Protein AF-A0A530GDZ5-F1 (afdb_monomer_lite)

Sequence (62 aa):
RLTARGKTFPEKFTAELGGLKGGTIKFHVTGKVLRSRYGMDVGTPLYSNVVNFDMTLTGKRG

Radius of gyration: 15.42 Å; chains: 1; bounding box: 30×24×40 Å

pLDDT: mean 90.77, std 9.46, range [60.88, 98.06]

Structure (mmCIF, N/CA/C/O backbone):
data_AF-A0A530GDZ5-F1
#
_entry.id   AF-A0A530GDZ5-F1
#
loop_
_atom_site.group_PDB
_atom_site.id
_atom_site.type_symbol
_atom_site.label_atom_id
_atom_site.label_alt_id
_atom_site.label_comp_id
_atom_site.label_asym_id
_atom_site.label_entity_id
_atom_site.label_seq_id
_atom_site.pdbx_PDB_ins_code
_atom_site.Cartn_x
_atom_site.Cartn_y
_atom_site.Cartn_z
_atom_site.occupancy
_atom_site.B_iso_or_equiv
_atom_site.auth_seq_id
_atom_site.auth_comp_id
_atom_site.auth_asym_id
_atom_site.auth_atom_id
_atom_site.pdbx_PDB_model_num
ATOM 1 N N . ARG A 1 1 ? 3.605 -7.214 1.257 1.00 91.31 1 ARG A N 1
ATOM 2 C CA . ARG A 1 1 ? 4.339 -7.373 -0.027 1.00 91.31 1 ARG A CA 1
ATOM 3 C C . ARG A 1 1 ? 3.408 -6.901 -1.128 1.00 91.31 1 ARG A C 1
ATOM 5 O O . ARG A 1 1 ? 2.222 -7.179 -1.011 1.00 91.31 1 ARG A O 1
ATOM 12 N N . LEU A 1 2 ? 3.913 -6.189 -2.130 1.00 94.94 2 LEU A N 1
ATOM 13 C CA . LEU A 1 2 ? 3.126 -5.776 -3.291 1.00 94.94 2 LEU A CA 1
ATOM 14 C C . LEU A 1 2 ? 3.568 -6.606 -4.496 1.00 94.94 2 LEU A C 1
ATOM 16 O O . LEU A 1 2 ? 4.768 -6.777 -4.719 1.00 94.94 2 LEU A O 1
ATOM 20 N N . THR A 1 3 ? 2.597 -7.121 -5.246 1.00 96.31 3 THR A N 1
ATOM 21 C CA . THR A 1 3 ? 2.826 -7.877 -6.477 1.00 96.31 3 THR A CA 1
ATOM 22 C C . THR A 1 3 ? 2.164 -7.154 -7.636 1.00 96.31 3 THR A C 1
ATOM 24 O O . THR A 1 3 ? 0.972 -6.866 -7.584 1.00 96.31 3 THR A O 1
ATOM 27 N N . ALA A 1 4 ? 2.927 -6.882 -8.690 1.00 94.19 4 ALA A N 1
ATOM 28 C CA . ALA A 1 4 ? 2.398 -6.330 -9.930 1.00 94.19 4 ALA A CA 1
ATOM 29 C C . ALA A 1 4 ? 3.225 -6.822 -11.125 1.00 94.19 4 ALA A C 1
ATOM 31 O O . ALA A 1 4 ? 4.442 -6.980 -11.021 1.00 94.19 4 ALA A O 1
ATOM 32 N N . ARG A 1 5 ? 2.557 -7.115 -12.252 1.00 93.62 5 ARG A N 1
ATOM 33 C CA . ARG A 1 5 ? 3.158 -7.753 -13.446 1.00 93.62 5 ARG A CA 1
ATOM 34 C C . ARG A 1 5 ? 4.063 -8.956 -13.114 1.00 93.62 5 ARG A C 1
ATOM 36 O O . ARG A 1 5 ? 5.163 -9.078 -13.640 1.00 93.62 5 ARG A O 1
ATOM 43 N N . GLY A 1 6 ? 3.631 -9.811 -12.186 1.00 96.25 6 GLY A N 1
ATOM 44 C CA . GLY A 1 6 ? 4.393 -10.994 -11.759 1.00 96.25 6 GLY A CA 1
ATOM 45 C C . GLY A 1 6 ? 5.640 -10.707 -10.909 1.00 96.25 6 GLY A C 1
ATOM 46 O O . GLY A 1 6 ? 6.292 -11.644 -10.459 1.00 96.25 6 GLY A O 1
ATOM 47 N N . LYS A 1 7 ? 5.972 -9.440 -10.631 1.00 95.12 7 LYS A N 1
ATOM 48 C CA . LYS A 1 7 ? 7.089 -9.055 -9.759 1.00 95.12 7 LYS A CA 1
ATOM 49 C C . LYS A 1 7 ? 6.580 -8.734 -8.362 1.00 95.12 7 LYS A C 1
ATOM 51 O O . LYS A 1 7 ? 5.588 -8.024 -8.220 1.00 95.12 7 LYS A O 1
ATOM 56 N N . THR A 1 8 ? 7.270 -9.233 -7.339 1.00 96.88 8 THR A N 1
ATOM 57 C CA . THR A 1 8 ? 6.881 -9.049 -5.935 1.00 96.88 8 THR A CA 1
ATOM 58 C C . THR A 1 8 ? 8.000 -8.396 -5.145 1.00 96.88 8 THR A C 1
ATOM 60 O O . THR A 1 8 ? 9.074 -8.980 -5.019 1.00 96.88 8 THR A O 1
ATOM 63 N N . PHE A 1 9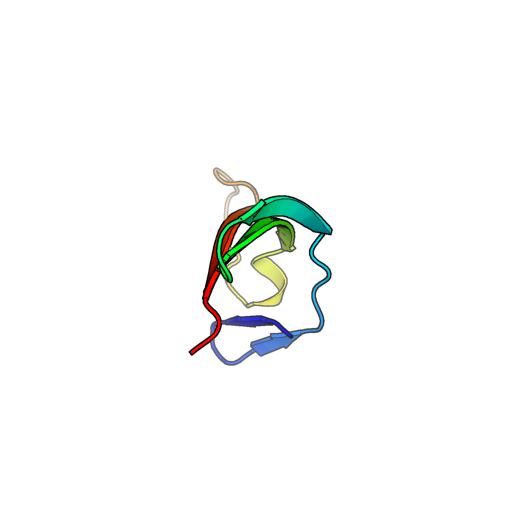 ? 7.716 -7.253 -4.523 1.00 95.50 9 PHE A N 1
ATOM 64 C CA . PHE A 1 9 ? 8.668 -6.555 -3.660 1.00 95.50 9 PHE A CA 1
ATOM 65 C C . PHE A 1 9 ? 8.069 -6.244 -2.279 1.00 95.50 9 PHE A C 1
ATOM 67 O O . PHE A 1 9 ? 6.842 -6.184 -2.109 1.00 95.50 9 PHE A O 1
ATOM 74 N N . PRO A 1 10 ? 8.916 -6.095 -1.245 1.00 96.19 10 PRO A N 1
ATOM 75 C CA . PRO A 1 10 ? 8.487 -5.490 0.005 1.00 96.19 10 PRO A CA 1
ATOM 76 C C . PRO A 1 10 ? 8.214 -3.999 -0.228 1.00 96.19 10 PRO A C 1
ATOM 78 O O . PRO A 1 10 ? 9.064 -3.278 -0.736 1.00 96.19 10 PRO A O 1
ATOM 81 N N . GLU A 1 11 ? 7.030 -3.544 0.170 1.00 95.75 11 GLU A N 1
ATOM 82 C CA . GLU A 1 11 ? 6.649 -2.131 0.170 1.00 95.75 11 GLU A CA 1
ATOM 83 C C . GLU A 1 11 ? 6.203 -1.756 1.578 1.00 95.75 11 GLU A C 1
ATOM 85 O O . GLU A 1 11 ? 5.653 -2.598 2.299 1.00 95.75 11 GLU A O 1
ATOM 90 N N . LYS A 1 12 ? 6.450 -0.503 1.959 1.00 95.50 12 LYS A N 1
ATOM 91 C CA . LYS A 1 12 ? 6.013 0.061 3.236 1.00 95.50 12 LYS A CA 1
ATOM 92 C C . LYS A 1 12 ? 4.878 1.043 2.979 1.00 95.50 12 LYS A C 1
ATOM 94 O O . LYS A 1 12 ? 4.984 1.895 2.101 1.00 95.50 12 LYS A O 1
ATOM 99 N N . PHE A 1 13 ? 3.826 0.915 3.771 1.00 96.38 13 PHE A N 1
ATOM 100 C CA . PHE A 1 13 ? 2.682 1.815 3.773 1.00 96.38 13 PHE A CA 1
ATOM 101 C C . PHE A 1 13 ? 2.529 2.397 5.172 1.00 96.38 13 PHE A C 1
ATOM 103 O O . PHE A 1 13 ? 2.813 1.714 6.160 1.00 96.38 13 PHE A O 1
ATOM 110 N N . THR A 1 14 ? 2.081 3.642 5.243 1.00 97.50 14 THR A N 1
ATOM 111 C CA . THR A 1 14 ? 1.673 4.278 6.493 1.00 97.50 14 THR A CA 1
ATOM 112 C C . THR A 1 14 ? 0.195 3.999 6.692 1.00 97.50 14 THR A C 1
ATOM 114 O O . THR A 1 14 ? -0.589 4.185 5.765 1.00 97.50 14 THR A O 1
ATOM 117 N N . ALA A 1 15 ? -0.181 3.534 7.879 1.00 97.12 15 ALA A N 1
ATOM 118 C CA . ALA A 1 15 ? -1.570 3.310 8.249 1.00 97.12 15 ALA A CA 1
ATOM 119 C C . ALA A 1 15 ? -1.924 4.207 9.433 1.00 97.12 15 ALA A C 1
ATOM 121 O O . ALA A 1 15 ? -1.309 4.116 10.494 1.00 97.12 15 ALA A O 1
ATOM 122 N N . GLU A 1 16 ? -2.930 5.046 9.244 1.00 97.88 16 GLU A N 1
ATOM 123 C CA . GLU A 1 16 ? -3.460 5.946 10.258 1.00 97.88 16 GLU A CA 1
ATOM 124 C C . GLU A 1 16 ? -4.841 5.453 10.690 1.00 97.88 16 GLU A C 1
ATOM 126 O O . GLU A 1 16 ? -5.682 5.091 9.860 1.00 97.88 16 GLU A O 1
ATOM 131 N N . LEU A 1 17 ? -5.082 5.398 12.002 1.00 96.50 17 LEU A N 1
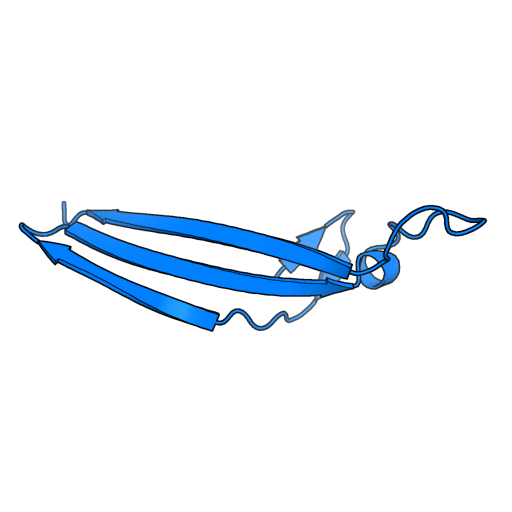ATOM 132 C CA . LEU A 1 17 ? -6.387 5.023 12.537 1.00 96.50 17 LEU A CA 1
ATOM 133 C C . LEU A 1 17 ? -7.385 6.148 12.243 1.00 96.50 17 LEU A C 1
ATOM 135 O O . LEU A 1 17 ? -7.347 7.203 12.866 1.00 96.50 17 LEU A O 1
ATOM 139 N N . GLY A 1 18 ? -8.303 5.896 11.312 1.00 94.50 18 GLY A N 1
ATOM 140 C CA . GLY A 1 18 ? -9.362 6.834 10.942 1.00 94.50 18 GLY A CA 1
ATOM 141 C C . GLY A 1 18 ? -10.588 6.761 11.854 1.00 94.50 18 GLY A C 1
ATOM 142 O O . GLY A 1 18 ? -11.421 7.662 11.832 1.00 94.50 18 GLY A O 1
ATOM 143 N N . GLY A 1 19 ? -10.732 5.690 12.640 1.00 94.69 19 GLY A N 1
ATOM 144 C CA . GLY A 1 19 ? -11.768 5.596 13.664 1.00 94.69 19 GLY A CA 1
ATOM 145 C C . GLY A 1 19 ? -12.079 4.174 14.117 1.00 94.69 19 GLY A C 1
ATOM 146 O O . GLY A 1 19 ? -11.777 3.193 13.436 1.00 94.69 19 GLY A O 1
ATOM 147 N N . LEU A 1 20 ? -12.731 4.082 15.274 1.00 94.62 20 LEU A N 1
ATOM 148 C CA . LEU A 1 20 ? -13.217 2.840 15.864 1.00 94.62 20 LEU A CA 1
ATOM 149 C C . LEU A 1 20 ? -14.641 3.068 16.387 1.00 94.62 20 LEU A C 1
ATOM 151 O O . LEU A 1 20 ? -14.851 3.921 17.247 1.00 94.62 20 LEU A O 1
ATOM 155 N N . LYS A 1 21 ? -15.630 2.332 15.869 1.00 92.50 21 LYS A N 1
ATOM 156 C CA . LYS A 1 21 ? -17.029 2.444 16.314 1.00 92.50 21 LYS A CA 1
ATOM 157 C C . LYS A 1 21 ? -17.805 1.156 16.069 1.00 92.50 21 LYS A C 1
ATOM 159 O O . LYS A 1 21 ? -17.780 0.624 14.966 1.00 92.50 21 LYS A O 1
ATOM 164 N N . GLY A 1 22 ? -18.545 0.687 17.077 1.00 87.62 22 GLY A N 1
ATOM 165 C CA . GLY A 1 22 ? -19.552 -0.374 16.918 1.00 87.62 22 GLY A CA 1
ATOM 166 C C . GLY A 1 22 ? -19.020 -1.650 16.257 1.00 87.62 22 GLY A C 1
ATOM 167 O O . GLY A 1 22 ? -19.611 -2.137 15.300 1.00 87.62 22 GLY A O 1
ATOM 168 N N . GLY A 1 23 ? -17.853 -2.135 16.696 1.00 92.31 23 GLY A N 1
ATOM 169 C CA . GLY A 1 23 ? -17.206 -3.317 16.111 1.00 92.31 23 GLY A CA 1
ATOM 170 C C . GLY A 1 23 ? -16.574 -3.088 14.734 1.00 92.31 23 GLY A C 1
ATOM 171 O O . GLY A 1 23 ? -16.063 -4.032 14.141 1.00 92.31 23 GLY A O 1
ATOM 172 N N . THR A 1 24 ? -16.582 -1.856 14.227 1.00 95.56 24 THR A N 1
ATOM 173 C CA . THR A 1 24 ? -15.945 -1.462 12.968 1.00 95.56 24 THR A CA 1
ATOM 174 C C . THR A 1 24 ? -14.688 -0.644 13.249 1.00 95.56 24 THR A C 1
ATOM 176 O O . THR A 1 24 ? -14.704 0.248 14.100 1.00 95.56 24 THR A O 1
ATOM 179 N N . ILE A 1 25 ? -13.610 -0.928 12.524 1.00 96.75 25 ILE A N 1
ATOM 180 C CA . ILE A 1 25 ? -12.34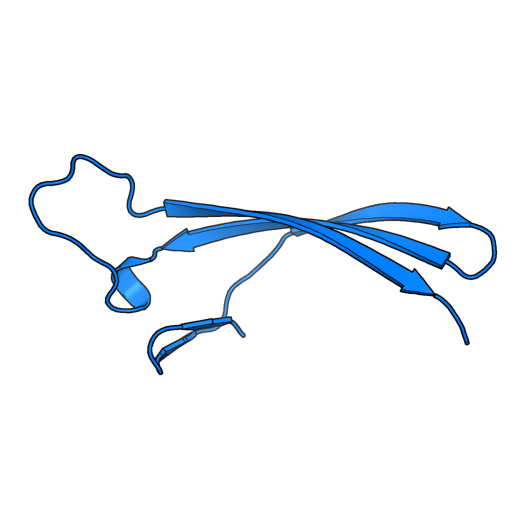8 -0.186 12.552 1.00 96.75 25 ILE A CA 1
ATOM 181 C C . ILE A 1 25 ? -12.038 0.352 11.155 1.00 96.75 25 ILE A C 1
ATOM 183 O O . ILE A 1 25 ? -12.195 -0.366 10.167 1.00 96.75 25 ILE A O 1
ATOM 187 N N . LYS A 1 26 ? -11.619 1.614 11.067 1.00 97.50 26 LYS A N 1
ATOM 188 C CA . LYS A 1 26 ? -11.272 2.287 9.813 1.00 97.50 26 LYS A CA 1
ATOM 189 C C . LYS A 1 26 ? -9.810 2.713 9.840 1.00 97.50 26 LYS A C 1
ATOM 191 O O . LYS A 1 26 ? -9.371 3.333 10.806 1.00 97.50 26 LYS A O 1
ATOM 196 N N . PHE A 1 27 ? -9.096 2.456 8.754 1.00 98.06 27 PHE A N 1
ATOM 197 C CA . PHE A 1 27 ? -7.735 2.924 8.529 1.00 98.06 27 PHE A CA 1
ATOM 198 C C . PHE A 1 27 ? -7.653 3.734 7.239 1.00 98.06 27 PHE A C 1
ATOM 200 O O . PHE A 1 27 ? -8.235 3.348 6.221 1.00 98.06 27 PHE A O 1
ATOM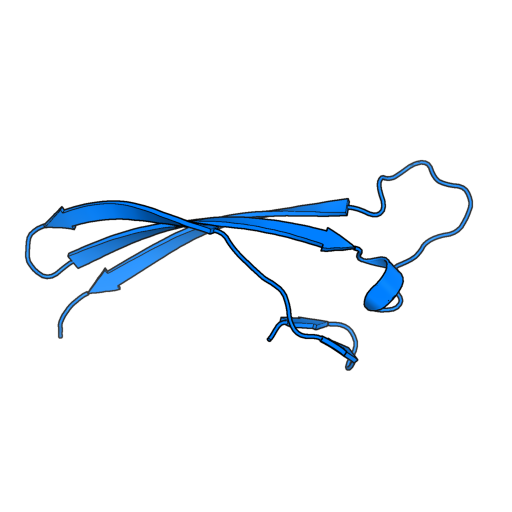 207 N N . HIS A 1 28 ? -6.909 4.836 7.279 1.00 98.00 28 HIS A N 1
ATOM 208 C CA . HIS A 1 28 ? -6.421 5.518 6.085 1.00 98.00 28 HIS A CA 1
ATOM 209 C C . HIS A 1 28 ? -4.998 5.040 5.819 1.00 98.00 28 HIS A C 1
ATOM 211 O O . HIS A 1 28 ? -4.149 5.089 6.706 1.00 98.00 28 HIS A O 1
ATOM 217 N N . VAL A 1 29 ? -4.757 4.487 4.636 1.00 97.44 29 VAL A N 1
ATOM 218 C CA . VAL A 1 29 ? -3.484 3.861 4.287 1.00 97.44 29 VAL A CA 1
ATOM 219 C C . VAL A 1 29 ? -2.897 4.568 3.082 1.00 97.44 29 VAL A C 1
ATOM 221 O O . VAL A 1 29 ? -3.503 4.586 2.010 1.00 97.44 29 VAL A O 1
ATOM 224 N N . THR A 1 30 ? -1.695 5.109 3.252 1.00 98.00 30 THR A N 1
ATOM 225 C CA . THR A 1 30 ? -0.972 5.822 2.201 1.00 98.00 30 THR A CA 1
ATOM 226 C C . THR A 1 30 ? 0.379 5.184 1.910 1.00 98.00 30 THR A C 1
ATOM 228 O O . THR A 1 30 ? 0.987 4.514 2.750 1.00 98.00 30 THR A O 1
ATOM 231 N N . GLY A 1 31 ? 0.871 5.361 0.688 1.00 96.31 31 GLY A N 1
ATOM 232 C CA . GLY A 1 31 ? 2.196 4.882 0.310 1.00 96.31 31 GLY A CA 1
ATOM 233 C C . GLY A 1 31 ? 2.635 5.387 -1.051 1.00 96.31 31 GLY A C 1
ATOM 234 O O . GLY A 1 31 ? 1.818 5.719 -1.905 1.00 96.31 31 GLY A O 1
ATOM 235 N N . LYS A 1 32 ? 3.949 5.434 -1.259 1.00 95.19 32 LYS A N 1
ATOM 236 C CA . LYS A 1 32 ? 4.555 5.820 -2.535 1.00 95.19 32 LYS A CA 1
ATOM 237 C C . LYS A 1 32 ? 5.379 4.663 -3.068 1.00 95.19 32 LYS A C 1
ATOM 239 O O . LYS A 1 32 ? 6.261 4.163 -2.373 1.00 95.19 32 LYS A O 1
ATOM 244 N N . VAL A 1 33 ? 5.106 4.257 -4.302 1.00 93.94 33 VAL A N 1
ATOM 245 C CA . VAL A 1 33 ? 5.744 3.095 -4.930 1.00 93.94 33 VAL A CA 1
ATOM 246 C C . VAL A 1 33 ? 6.316 3.476 -6.288 1.00 93.94 33 VAL A C 1
ATOM 248 O O . VAL A 1 33 ? 5.656 4.135 -7.086 1.00 93.94 33 VAL A O 1
ATOM 251 N N . LEU A 1 34 ? 7.537 3.021 -6.574 1.00 91.75 34 LEU A N 1
ATOM 252 C CA . LEU A 1 34 ? 8.140 3.166 -7.898 1.00 91.75 34 LEU A CA 1
ATOM 253 C C . LEU A 1 34 ? 7.608 2.088 -8.843 1.00 91.75 34 LEU A C 1
ATOM 255 O O . LEU A 1 34 ? 7.918 0.905 -8.684 1.00 91.75 34 LEU A O 1
ATOM 259 N N . ARG A 1 35 ? 6.850 2.493 -9.863 1.00 90.00 35 ARG A N 1
ATOM 260 C CA . ARG A 1 35 ? 6.269 1.566 -10.851 1.00 90.00 35 ARG A CA 1
ATOM 261 C C . ARG A 1 35 ? 7.323 0.903 -11.747 1.00 90.00 35 ARG A C 1
ATOM 263 O O . ARG A 1 35 ? 7.121 -0.212 -12.227 1.00 90.00 35 ARG A O 1
ATOM 270 N N . SER A 1 36 ? 8.480 1.542 -11.917 1.00 90.31 36 SER A N 1
ATOM 271 C CA . SER A 1 36 ? 9.611 1.007 -12.686 1.00 90.31 36 SER A CA 1
ATOM 272 C C . SER A 1 36 ? 10.126 -0.321 -12.116 1.00 90.31 36 SER A C 1
ATOM 274 O O . SER A 1 36 ? 10.421 -1.238 -12.885 1.00 90.31 36 SER A O 1
ATOM 276 N N . ARG A 1 37 ? 10.106 -0.506 -10.783 1.00 91.50 37 ARG A N 1
ATOM 277 C CA . ARG A 1 37 ? 10.452 -1.792 -10.136 1.00 91.50 37 ARG A CA 1
ATOM 278 C C . ARG A 1 37 ? 9.591 -2.948 -10.645 1.00 91.50 37 ARG A C 1
ATOM 280 O O . ARG A 1 37 ? 10.067 -4.071 -10.789 1.00 91.50 37 ARG A O 1
ATOM 287 N N . TYR A 1 38 ? 8.345 -2.656 -11.000 1.00 92.44 38 TYR A N 1
ATOM 288 C CA . TYR A 1 38 ? 7.375 -3.624 -11.504 1.00 92.44 38 TYR A CA 1
ATOM 289 C C . TYR A 1 38 ? 7.385 -3.747 -13.037 1.00 92.44 38 TYR A C 1
ATOM 291 O O . TYR A 1 38 ? 6.528 -4.414 -13.609 1.00 92.44 38 TYR A O 1
ATOM 299 N N . GLY A 1 39 ? 8.363 -3.147 -13.728 1.00 88.62 39 GLY A N 1
ATOM 300 C CA . GLY A 1 39 ? 8.422 -3.157 -15.193 1.00 88.62 39 GLY A CA 1
ATOM 301 C C . GLY A 1 39 ? 7.268 -2.384 -15.835 1.00 88.62 39 GLY A C 1
ATOM 302 O O . GLY A 1 39 ? 6.756 -2.805 -16.870 1.00 88.62 39 GLY A O 1
ATOM 303 N N . MET A 1 40 ? 6.824 -1.311 -15.179 1.00 88.06 40 MET A N 1
ATOM 304 C CA . MET A 1 40 ? 5.823 -0.369 -15.692 1.00 88.06 40 MET A CA 1
ATOM 305 C C . MET A 1 40 ? 6.457 0.979 -16.063 1.00 88.06 40 MET A C 1
ATOM 307 O O . MET A 1 40 ? 5.787 2.009 -16.027 1.00 88.06 40 MET A O 1
ATOM 311 N N . ASP A 1 41 ? 7.761 0.988 -16.341 1.00 83.06 41 ASP A N 1
ATOM 312 C CA . ASP A 1 41 ? 8.397 2.169 -16.911 1.00 83.06 41 ASP A CA 1
ATOM 313 C C . ASP A 1 41 ? 7.921 2.331 -18.359 1.00 83.06 41 ASP A C 1
ATOM 315 O O . ASP A 1 41 ? 7.774 1.345 -19.086 1.00 83.06 41 ASP A O 1
ATOM 319 N N . VAL A 1 42 ? 7.648 3.564 -18.760 1.00 67.81 42 VAL A N 1
ATOM 320 C CA . VAL A 1 42 ? 7.307 3.932 -20.137 1.00 67.81 42 VAL A CA 1
ATOM 321 C C . VAL A 1 42 ? 8.348 4.954 -20.572 1.00 67.81 42 VAL A C 1
ATOM 323 O O . VAL A 1 42 ? 8.709 5.820 -19.778 1.00 67.81 42 VAL A O 1
ATOM 326 N N . GLY A 1 43 ? 8.880 4.824 -21.791 1.00 69.62 43 GLY A N 1
ATOM 327 C CA . GLY A 1 43 ? 9.855 5.779 -22.340 1.00 69.62 43 GLY A CA 1
ATOM 328 C C . GLY A 1 43 ? 9.348 7.234 -22.329 1.00 69.62 43 GLY A C 1
ATOM 329 O O . GLY A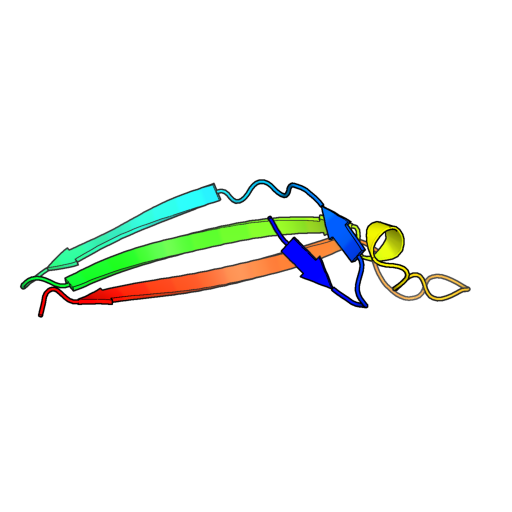 1 43 ? 8.203 7.480 -21.972 1.00 69.62 43 GLY A O 1
ATOM 330 N N . THR A 1 44 ? 10.213 8.184 -22.711 1.00 60.88 44 THR A N 1
ATOM 331 C CA . THR A 1 44 ? 10.026 9.659 -22.727 1.00 60.88 44 THR A CA 1
ATOM 332 C C . THR A 1 44 ? 9.031 10.194 -21.673 1.00 60.88 44 THR A C 1
ATOM 334 O O . THR A 1 44 ? 7.822 10.217 -21.912 1.00 60.88 44 THR A O 1
ATOM 337 N N . PRO A 1 45 ? 9.495 10.638 -20.489 1.00 63.00 45 PRO A N 1
ATOM 338 C CA . PRO A 1 45 ? 8.621 10.799 -19.334 1.00 63.00 45 PRO A CA 1
ATOM 339 C C . PRO A 1 45 ? 7.701 12.020 -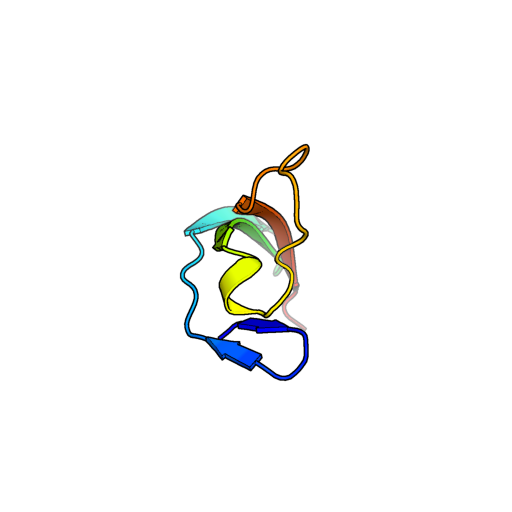19.471 1.00 63.00 45 PRO A C 1
ATOM 341 O O . PRO A 1 45 ? 8.088 13.144 -19.177 1.00 63.00 45 PRO A O 1
ATOM 344 N N . LEU A 1 46 ? 6.443 11.779 -19.840 1.00 64.50 46 LEU A N 1
ATOM 345 C CA . LEU A 1 46 ? 5.319 12.679 -19.540 1.00 64.50 46 LEU A CA 1
ATOM 346 C C . LEU A 1 46 ? 4.696 12.380 -18.161 1.00 64.50 46 LEU A C 1
ATOM 348 O O . LEU A 1 46 ? 3.894 13.165 -17.663 1.00 64.50 46 LEU A O 1
ATOM 352 N N . TYR A 1 47 ? 5.069 11.262 -17.519 1.00 65.62 47 TYR A N 1
ATOM 353 C CA . TYR A 1 47 ? 4.452 10.771 -16.282 1.00 65.62 47 TYR A CA 1
ATOM 354 C C . TYR A 1 47 ? 5.478 10.452 -15.192 1.00 65.62 47 TYR A C 1
ATOM 356 O O . TYR A 1 47 ? 6.530 9.873 -15.460 1.00 65.62 47 TYR A O 1
ATOM 364 N N . SER A 1 48 ? 5.123 10.757 -13.940 1.00 77.69 48 SER A N 1
ATOM 365 C CA . SER A 1 48 ? 5.904 10.355 -12.766 1.00 77.69 48 SER A CA 1
ATOM 366 C C . SER A 1 48 ? 5.972 8.831 -12.636 1.00 77.69 48 SER A C 1
ATOM 368 O O . SER A 1 48 ? 4.974 8.128 -12.798 1.00 77.69 48 SER A O 1
ATOM 370 N N . ASN A 1 49 ? 7.149 8.319 -12.273 1.00 84.81 49 ASN A N 1
ATOM 371 C CA . ASN A 1 49 ? 7.337 6.911 -11.918 1.00 84.81 49 ASN A CA 1
ATOM 372 C C . ASN A 1 49 ? 6.875 6.575 -10.492 1.00 84.81 49 ASN A C 1
ATOM 374 O O . ASN A 1 49 ? 6.912 5.406 -10.099 1.00 84.81 49 ASN A O 1
ATOM 378 N N . VAL A 1 50 ? 6.416 7.575 -9.737 1.00 89.31 50 VAL A N 1
ATOM 379 C CA . VAL A 1 50 ? 5.828 7.404 -8.409 1.00 89.31 50 VAL A CA 1
ATOM 380 C C . VAL A 1 50 ? 4.321 7.212 -8.532 1.00 89.31 50 VAL A C 1
ATOM 382 O O . VAL A 1 50 ? 3.608 8.082 -9.026 1.00 89.31 50 VAL A O 1
ATOM 385 N N . VAL A 1 51 ? 3.839 6.089 -8.016 1.00 91.50 51 VAL A N 1
ATOM 386 C CA . VAL A 1 51 ? 2.419 5.822 -7.793 1.00 91.50 51 VAL A CA 1
ATOM 387 C C . VAL A 1 51 ? 2.102 6.145 -6.340 1.00 91.50 51 VAL A C 1
ATOM 389 O O . VAL A 1 51 ? 2.741 5.605 -5.433 1.00 91.50 51 VAL A O 1
ATOM 392 N N . ASN A 1 52 ? 1.121 7.021 -6.129 1.00 94.12 52 ASN A N 1
ATOM 393 C CA . ASN A 1 52 ? 0.581 7.317 -4.808 1.00 94.12 52 ASN A CA 1
ATOM 394 C C . ASN A 1 52 ? -0.597 6.379 -4.541 1.00 94.12 52 ASN A C 1
ATOM 396 O O . ASN A 1 52 ? -1.590 6.398 -5.264 1.00 94.12 52 ASN A O 1
ATOM 400 N N . PHE A 1 53 ? -0.471 5.563 -3.506 1.00 95.69 53 PHE A N 1
ATOM 401 C CA . PHE A 1 53 ? -1.572 4.805 -2.941 1.00 95.69 53 PHE A CA 1
ATOM 402 C C . PHE A 1 53 ? -2.243 5.667 -1.879 1.00 95.69 53 PHE A C 1
ATOM 404 O O . PHE A 1 53 ? -1.571 6.135 -0.960 1.00 95.69 53 PHE A O 1
ATOM 411 N N . ASP A 1 54 ? -3.551 5.846 -2.016 1.00 96.81 54 ASP A N 1
ATOM 412 C CA . ASP A 1 54 ? -4.431 6.495 -1.050 1.00 96.81 54 ASP A CA 1
ATOM 413 C C . ASP A 1 54 ? -5.662 5.596 -0.904 1.00 96.81 54 ASP A C 1
ATOM 415 O O . ASP A 1 54 ? -6.444 5.426 -1.842 1.00 96.81 54 ASP A O 1
ATOM 419 N N . MET A 1 55 ? -5.748 4.893 0.222 1.00 96.88 55 MET A N 1
ATOM 420 C CA . MET A 1 55 ? -6.712 3.820 0.431 1.00 96.88 55 MET A CA 1
ATOM 421 C C . MET A 1 55 ? -7.448 4.012 1.750 1.00 96.88 55 MET A C 1
ATOM 423 O O . MET A 1 55 ? -6.863 4.354 2.773 1.00 96.88 55 MET A O 1
ATOM 427 N N . THR A 1 56 ? -8.740 3.698 1.749 1.00 97.12 56 THR A N 1
ATOM 428 C CA . THR A 1 56 ? -9.538 3.571 2.970 1.00 97.12 56 THR A CA 1
ATOM 429 C C . THR A 1 56 ? -9.868 2.103 3.195 1.00 97.12 56 THR A C 1
ATOM 431 O O . THR A 1 56 ? -10.533 1.485 2.365 1.00 97.12 56 THR A O 1
ATOM 434 N N . LEU A 1 57 ? -9.420 1.546 4.319 1.00 95.44 57 LEU A N 1
ATOM 435 C CA . LEU A 1 57 ? -9.719 0.175 4.723 1.00 95.44 57 LEU A CA 1
ATOM 436 C C . LEU A 1 57 ? -10.696 0.194 5.894 1.00 95.44 57 LEU A C 1
ATOM 438 O O . LEU A 1 57 ? -10.484 0.908 6.872 1.00 95.44 57 LEU A O 1
ATOM 442 N N . THR A 1 58 ? -11.733 -0.633 5.817 1.00 96.38 58 THR A N 1
ATOM 443 C CA . THR A 1 58 ? -12.727 -0.789 6.882 1.00 96.38 58 THR A CA 1
ATOM 444 C C . THR A 1 58 ? -12.845 -2.265 7.233 1.00 96.38 58 THR A C 1
ATOM 446 O O . THR A 1 58 ? -13.183 -3.079 6.378 1.00 96.38 58 THR A O 1
ATOM 449 N N . GLY A 1 59 ? -12.565 -2.615 8.486 1.00 95.00 59 GLY A N 1
ATOM 450 C CA . GLY A 1 59 ? -12.783 -3.952 9.034 1.00 95.00 59 GLY A CA 1
ATOM 451 C C . GLY A 1 59 ? -14.007 -3.963 9.942 1.00 95.00 59 GLY A C 1
ATOM 452 O O . GLY A 1 59 ? -14.196 -3.033 10.722 1.00 95.00 59 GLY A O 1
ATOM 453 N N . LYS A 1 60 ? -14.825 -5.014 9.872 1.00 95.00 60 LYS A N 1
ATOM 454 C CA . LYS A 1 60 ? -15.977 -5.222 10.758 1.00 95.00 60 LYS A CA 1
ATOM 455 C C . LYS A 1 60 ? -15.804 -6.537 11.513 1.00 95.00 60 LYS A C 1
ATOM 457 O O . LYS A 1 60 ? -15.488 -7.553 10.902 1.00 95.00 60 LYS A O 1
ATOM 462 N N . ARG A 1 61 ? -16.012 -6.511 12.830 1.00 87.25 61 ARG A N 1
ATOM 463 C CA . ARG A 1 61 ? -16.097 -7.713 13.665 1.00 87.25 61 ARG A CA 1
ATOM 464 C C . ARG A 1 61 ? -17.385 -8.461 13.299 1.00 87.25 61 ARG A C 1
ATOM 466 O O . ARG A 1 61 ? -18.465 -7.879 13.404 1.00 87.25 61 ARG A O 1
ATOM 473 N N . GLY A 1 62 ? -17.232 -9.687 12.802 1.00 77.62 62 GLY A N 1
ATOM 474 C CA . GLY A 1 62 ? -18.312 -10.660 12.615 1.00 77.62 62 GLY A CA 1
ATOM 475 C C . GLY A 1 62 ? -18.583 -11.450 13.882 1.00 77.62 62 GLY A C 1
ATOM 476 O O . GLY A 1 62 ? -17.684 -11.467 14.757 1.00 77.62 62 GLY A O 1
#

Foldseek 3Di:
DDDDLNDDDDFDKDWDFPDDDDQKTKIWIWGWDQCVSNVPDDPDDPDDSIDIDTDMDMDGDD

Secondary structure (DSSP, 8-state):
-EEETTEEE----EEEEEEEETTEEEEEEEEEEEGGGGT---SS-SS-SEEEEEEEEEEE--